Protein AF-A0A2E5PQQ1-F1 (afdb_monomer_lite)

Sequence (112 aa):
MELLFSAWLNAKEIKPPENECAQALNQLSEFRAEAIYGSPLENAWHPSAFYKLIHRMRLLQVIEREFRDKAEDWVFEFVEFKGGRTVAFVGNRIHHESACKGPNAFFVLKKD

pLDDT: mean 83.66, std 16.35, range [35.75, 96.88]

Secondary structure (DSSP, 8-state):
-HHHHHHHHTS-PPPPPSSHHHHHHHHHSSEEEEEE-S-SSGGGGSHHHHHHHHHHHHHTT-EEEEEEEEETTEEEEEEEETTS-EEEEEEETTTBTTTTSS--EEEEEE--

Structure (mmCIF, N/CA/C/O backbone):
data_AF-A0A2E5PQQ1-F1
#
_entry.id   AF-A0A2E5PQQ1-F1
#
loop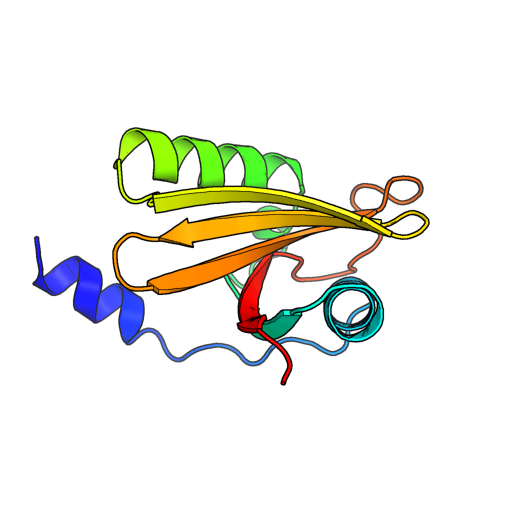_
_atom_site.group_PDB
_atom_site.id
_atom_site.type_symbol
_atom_site.label_atom_id
_atom_site.label_alt_id
_atom_site.label_comp_id
_atom_site.label_asym_id
_atom_site.label_entity_id
_atom_site.label_seq_id
_atom_site.pdbx_PDB_ins_code
_atom_site.Cartn_x
_atom_site.Cartn_y
_atom_site.Cartn_z
_atom_site.occupancy
_atom_site.B_iso_or_equiv
_atom_site.auth_seq_id
_atom_site.auth_comp_id
_atom_site.auth_asym_id
_atom_site.auth_atom_id
_atom_site.pdbx_PDB_model_num
ATOM 1 N N . MET A 1 1 ? -19.668 -9.362 15.544 1.00 44.56 1 MET A N 1
ATOM 2 C CA . MET A 1 1 ? -18.888 -8.474 14.650 1.00 44.56 1 MET A CA 1
ATOM 3 C C . MET A 1 1 ? -17.418 -8.406 15.071 1.00 44.56 1 MET A C 1
ATOM 5 O O . MET A 1 1 ? -16.564 -8.517 14.206 1.00 44.56 1 MET A O 1
ATOM 9 N N . GLU A 1 2 ? -17.112 -8.346 16.374 1.00 38.53 2 GLU A N 1
ATOM 10 C CA . GLU A 1 2 ? -15.732 -8.350 16.911 1.00 38.53 2 GLU A CA 1
ATOM 11 C C . GLU A 1 2 ? -14.917 -9.624 16.615 1.00 38.53 2 GLU A C 1
ATOM 13 O O . GLU A 1 2 ? -13.718 -9.546 16.353 1.00 38.53 2 GLU A O 1
ATOM 18 N N . LEU A 1 3 ? -15.561 -10.798 16.587 1.00 37.53 3 LEU A N 1
ATOM 19 C CA . LEU A 1 3 ? -14.886 -12.085 16.340 1.00 37.53 3 LEU A CA 1
ATOM 20 C C . LEU A 1 3 ? -14.349 -12.242 14.904 1.00 37.53 3 LEU A C 1
ATOM 22 O O . LEU A 1 3 ? -13.351 -12.918 14.684 1.00 37.53 3 LEU A O 1
ATOM 26 N N . LEU A 1 4 ? -14.980 -11.592 13.920 1.00 40.22 4 LEU A N 1
ATOM 27 C CA . LEU A 1 4 ? -14.506 -11.606 12.529 1.00 40.22 4 LEU A CA 1
ATOM 28 C C . LEU A 1 4 ? -13.305 -10.675 12.333 1.00 40.22 4 LEU A C 1
ATOM 30 O O . LEU A 1 4 ? -12.393 -11.007 11.583 1.00 40.22 4 LEU A O 1
ATOM 34 N N . PHE A 1 5 ? -13.289 -9.541 13.040 1.00 43.91 5 PHE A N 1
ATOM 35 C CA . PHE A 1 5 ? -12.182 -8.583 13.018 1.00 43.91 5 PHE A CA 1
ATOM 36 C C . PHE A 1 5 ? -10.917 -9.172 13.656 1.00 43.91 5 PHE A C 1
ATOM 38 O O . PHE A 1 5 ? -9.825 -9.071 13.103 1.00 43.91 5 PHE A O 1
ATOM 45 N N . SER A 1 6 ? -11.077 -9.858 14.789 1.00 35.75 6 SER A N 1
ATOM 46 C CA . SER A 1 6 ? -9.980 -10.524 15.500 1.00 35.75 6 SER A CA 1
ATOM 47 C C . SER A 1 6 ? -9.453 -11.760 14.761 1.00 35.75 6 SER A C 1
ATOM 49 O O . SER A 1 6 ? -8.244 -11.978 14.745 1.00 35.75 6 SER A O 1
ATOM 51 N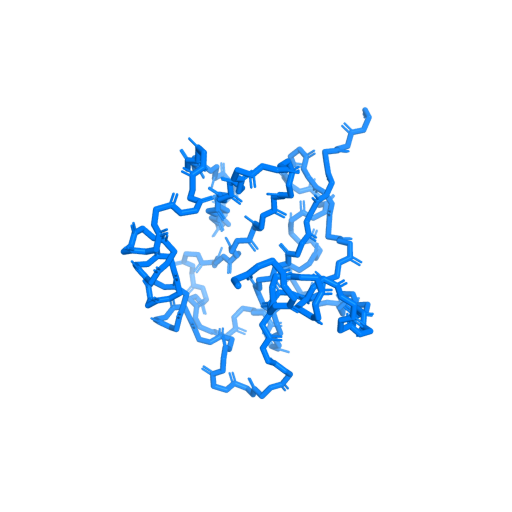 N . ALA A 1 7 ? -10.302 -12.531 14.075 1.00 40.09 7 ALA A N 1
ATOM 52 C CA . ALA A 1 7 ? -9.848 -13.619 13.202 1.00 40.09 7 ALA A CA 1
ATOM 53 C C . ALA A 1 7 ? -9.097 -13.110 11.952 1.00 40.09 7 ALA A C 1
ATOM 55 O O . ALA A 1 7 ? -8.128 -13.738 11.533 1.00 40.09 7 ALA A O 1
ATOM 56 N N . TRP A 1 8 ? -9.489 -11.957 11.394 1.00 45.00 8 TRP A N 1
ATOM 57 C CA . TRP A 1 8 ? -8.750 -11.284 10.313 1.00 45.00 8 TRP A CA 1
ATOM 58 C C . TRP A 1 8 ? -7.359 -10.810 10.755 1.00 45.00 8 TRP A C 1
ATOM 60 O O . TRP A 1 8 ? -6.403 -10.943 9.999 1.00 45.00 8 TRP A O 1
ATOM 70 N N . LEU A 1 9 ? -7.235 -10.300 11.984 1.00 43.72 9 LEU A N 1
ATOM 71 C CA . LEU A 1 9 ? -5.955 -9.877 12.568 1.00 43.72 9 LEU A CA 1
ATOM 72 C C . LEU A 1 9 ? -5.024 -11.051 12.920 1.00 43.72 9 LEU A C 1
ATOM 74 O O . LEU A 1 9 ? -3.815 -10.863 12.963 1.00 43.72 9 LEU A O 1
ATOM 78 N N . ASN A 1 10 ? -5.570 -12.248 13.161 1.00 39.66 10 ASN A N 1
ATOM 79 C CA . ASN A 1 10 ? -4.809 -13.460 13.500 1.00 39.66 10 ASN A CA 1
ATOM 80 C C . ASN A 1 10 ? -4.471 -14.344 12.285 1.00 39.66 10 ASN A C 1
ATOM 82 O O . ASN A 1 10 ? -3.903 -15.428 12.450 1.00 39.66 10 ASN A O 1
ATOM 86 N N . ALA A 1 11 ? -4.807 -13.920 11.062 1.00 50.84 11 ALA A N 1
ATOM 87 C CA . ALA A 1 11 ? -4.263 -14.555 9.870 1.00 50.84 11 ALA A CA 1
ATOM 88 C C . ALA A 1 11 ? -2.737 -14.410 9.918 1.00 50.84 11 ALA A C 1
ATOM 90 O O . ALA A 1 11 ? -2.227 -13.298 10.010 1.00 50.84 11 ALA A O 1
ATOM 91 N N . LYS A 1 12 ? -2.015 -15.538 9.911 1.00 57.94 12 LYS A N 1
ATOM 92 C CA . LYS A 1 12 ? -0.551 -15.576 9.999 1.00 57.94 12 LYS A CA 1
ATOM 93 C C . LYS A 1 12 ? 0.034 -14.647 8.938 1.00 57.94 12 LYS A C 1
ATOM 95 O O . LYS A 1 12 ? -0.034 -14.951 7.748 1.00 57.94 12 LYS A O 1
ATOM 100 N N . GLU A 1 13 ? 0.549 -13.508 9.382 1.00 75.38 13 GLU A N 1
ATOM 101 C CA . GLU A 1 13 ? 0.990 -12.453 8.484 1.00 75.38 13 GLU A CA 1
ATOM 102 C C . GLU A 1 13 ? 2.116 -12.968 7.593 1.00 75.38 13 GLU A C 1
ATOM 104 O O . GLU A 1 13 ? 3.115 -13.528 8.059 1.00 75.38 13 GLU A O 1
ATOM 109 N N . ILE A 1 14 ? 1.918 -12.844 6.283 1.00 83.94 14 ILE A N 1
ATOM 110 C CA . ILE A 1 14 ? 2.900 -13.295 5.306 1.00 83.94 14 ILE A CA 1
ATOM 111 C C . ILE A 1 14 ? 3.963 -12.207 5.218 1.00 83.94 14 ILE A C 1
ATOM 113 O O . ILE A 1 14 ? 3.642 -11.058 4.911 1.00 83.94 14 ILE A O 1
ATOM 117 N N . LYS A 1 15 ? 5.222 -12.574 5.483 1.00 87.19 15 LYS A N 1
ATOM 118 C CA . LYS A 1 15 ? 6.353 -11.647 5.377 1.00 87.19 15 LYS A CA 1
ATOM 119 C C . LYS A 1 15 ? 6.380 -10.984 3.993 1.00 87.19 15 LYS A C 1
ATOM 121 O O . LYS A 1 15 ? 6.083 -11.656 3.000 1.00 87.19 15 LYS A O 1
ATOM 126 N N . PRO A 1 16 ? 6.740 -9.695 3.913 1.00 85.25 16 PRO A N 1
ATOM 127 C CA . PRO A 1 16 ? 6.806 -8.993 2.648 1.00 85.25 16 PRO A CA 1
ATOM 128 C C . PRO A 1 16 ? 7.918 -9.616 1.789 1.00 85.25 16 PRO A C 1
ATOM 130 O O . PRO A 1 16 ? 8.975 -9.969 2.317 1.00 85.25 16 PRO A O 1
ATOM 133 N N . PRO A 1 17 ? 7.686 -9.789 0.479 1.00 85.56 17 PRO A N 1
ATOM 134 C CA . PRO A 1 17 ? 8.701 -10.268 -0.445 1.00 85.56 17 PRO A CA 1
ATOM 135 C C . PRO A 1 17 ? 9.770 -9.193 -0.677 1.00 85.56 17 PRO A C 1
ATOM 137 O O . PRO A 1 17 ? 9.514 -8.000 -0.526 1.00 85.56 17 PRO A O 1
ATOM 140 N N . GLU A 1 18 ? 10.945 -9.601 -1.149 1.00 87.94 18 GLU A N 1
ATOM 141 C CA . GLU A 1 18 ? 11.986 -8.682 -1.630 1.00 87.94 18 GLU A CA 1
ATOM 142 C C . GLU A 1 18 ? 11.738 -8.280 -3.093 1.00 87.94 18 GLU A C 1
ATOM 144 O O . GLU A 1 18 ? 12.571 -8.509 -3.967 1.00 87.94 18 GLU A O 1
ATOM 149 N N . ASN A 1 19 ? 10.565 -7.714 -3.382 1.00 90.50 19 ASN A N 1
ATOM 150 C CA . ASN A 1 19 ? 10.241 -7.230 -4.724 1.00 90.50 19 ASN A CA 1
ATOM 151 C C . ASN A 1 19 ? 10.410 -5.713 -4.862 1.00 90.50 19 ASN A C 1
ATOM 153 O O . ASN A 1 19 ? 10.549 -4.993 -3.872 1.00 90.50 19 ASN A O 1
ATOM 157 N N . GLU A 1 20 ? 10.369 -5.228 -6.105 1.00 92.25 20 GLU A N 1
ATOM 158 C CA . GLU A 1 20 ? 10.608 -3.818 -6.447 1.00 92.25 20 GLU A CA 1
ATOM 159 C C . GLU A 1 20 ? 9.670 -2.870 -5.677 1.00 92.25 20 GLU A C 1
ATOM 161 O O . GLU A 1 20 ? 10.075 -1.785 -5.275 1.00 92.25 20 GLU A O 1
ATOM 166 N N . CYS A 1 21 ? 8.441 -3.297 -5.375 1.00 92.31 21 CYS A N 1
ATOM 167 C CA . CYS A 1 21 ? 7.459 -2.468 -4.676 1.00 92.31 21 CYS A CA 1
ATOM 168 C C . CYS A 1 21 ? 7.682 -2.400 -3.166 1.00 92.31 21 CYS A C 1
ATOM 170 O O . CYS A 1 21 ? 7.580 -1.319 -2.585 1.00 92.31 21 CYS A O 1
ATOM 172 N N . ALA A 1 22 ? 8.038 -3.516 -2.527 1.00 94.25 22 ALA A N 1
ATOM 173 C CA . ALA A 1 22 ? 8.471 -3.504 -1.134 1.00 94.25 22 ALA A CA 1
ATOM 174 C C . ALA A 1 22 ? 9.767 -2.693 -0.974 1.00 94.25 22 ALA A C 1
ATOM 176 O O . ALA A 1 22 ? 9.888 -1.907 -0.036 1.00 94.25 22 ALA A O 1
ATOM 177 N N . GLN A 1 23 ? 10.709 -2.826 -1.914 1.00 95.12 23 GLN A N 1
ATOM 178 C CA . GLN A 1 23 ? 11.954 -2.053 -1.925 1.00 95.12 23 GLN A CA 1
ATOM 179 C C . GLN A 1 23 ? 11.693 -0.554 -2.095 1.00 95.12 23 GLN A C 1
ATOM 181 O O . GLN A 1 23 ? 12.158 0.227 -1.267 1.00 95.12 23 GLN A O 1
ATOM 186 N N . ALA A 1 24 ? 10.896 -0.152 -3.088 1.00 95.06 24 ALA A N 1
ATOM 187 C CA . ALA A 1 24 ? 10.552 1.248 -3.320 1.00 95.06 24 ALA A CA 1
ATOM 188 C C . ALA A 1 24 ? 9.854 1.872 -2.107 1.00 95.06 24 ALA A C 1
ATOM 190 O O . ALA A 1 24 ? 10.237 2.950 -1.663 1.00 95.06 24 ALA A O 1
ATOM 191 N N . LEU A 1 25 ? 8.886 1.173 -1.508 1.00 95.56 25 LEU A N 1
ATOM 192 C CA . LEU A 1 25 ? 8.234 1.621 -0.277 1.00 95.56 25 LEU A CA 1
ATOM 193 C C . LEU A 1 25 ? 9.256 1.807 0.859 1.00 95.56 25 LEU A C 1
ATOM 195 O O . LEU A 1 25 ? 9.297 2.860 1.504 1.00 95.56 25 LEU A O 1
ATOM 199 N N . ASN A 1 26 ? 10.121 0.812 1.067 1.00 96.31 26 ASN A N 1
ATOM 200 C CA . ASN A 1 26 ? 11.140 0.814 2.116 1.00 96.31 26 ASN A CA 1
ATOM 201 C C . ASN A 1 26 ? 12.253 1.845 1.898 1.00 96.31 26 ASN A C 1
ATOM 203 O O . ASN A 1 26 ? 12.896 2.233 2.870 1.00 96.31 26 ASN A O 1
ATOM 207 N N . GLN A 1 27 ? 12.495 2.303 0.675 1.00 96.12 27 GLN A N 1
ATOM 208 C CA . GLN A 1 27 ? 13.565 3.257 0.376 1.00 96.12 27 GLN A CA 1
ATOM 209 C C . GLN A 1 27 ? 13.049 4.688 0.235 1.00 96.12 27 GLN A C 1
ATOM 211 O O . GLN A 1 27 ? 13.686 5.609 0.733 1.00 96.12 27 GLN A O 1
ATOM 216 N N . LEU A 1 28 ? 11.891 4.870 -0.400 1.00 96.69 28 LEU A N 1
ATOM 217 C CA . LEU A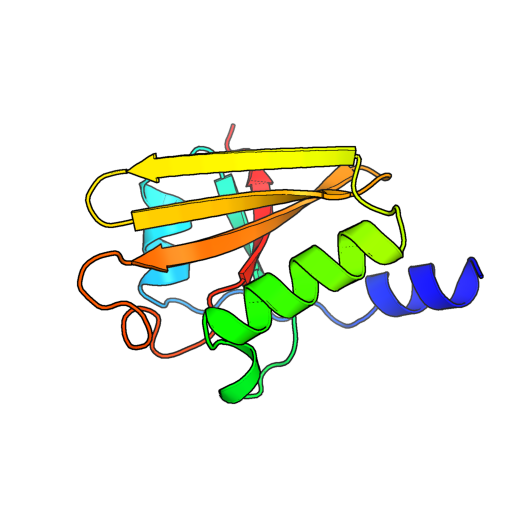 1 28 ? 11.447 6.176 -0.889 1.00 96.69 28 LEU A CA 1
ATOM 218 C C . LEU A 1 28 ? 10.320 6.810 -0.067 1.00 96.69 28 LEU A C 1
ATOM 220 O O . LEU A 1 28 ? 10.037 7.987 -0.253 1.00 96.69 28 LEU A O 1
ATOM 224 N N . SER A 1 29 ? 9.668 6.058 0.824 1.00 95.62 29 SER A N 1
ATOM 225 C CA . SER A 1 29 ? 8.602 6.589 1.688 1.00 95.62 29 SER A CA 1
ATOM 226 C C . SER A 1 29 ? 9.042 6.708 3.151 1.00 95.62 29 SER A C 1
ATOM 228 O O . SER A 1 29 ? 10.054 6.137 3.552 1.00 95.62 29 SER A O 1
ATOM 230 N N . GLU A 1 30 ? 8.247 7.357 4.003 1.00 96.12 30 GLU A N 1
ATOM 231 C CA . GLU A 1 30 ? 8.450 7.334 5.466 1.00 96.12 30 GLU A CA 1
ATOM 232 C C . GLU A 1 30 ? 8.068 5.991 6.122 1.00 96.12 30 GLU A C 1
ATOM 234 O O . GLU A 1 30 ? 8.161 5.840 7.339 1.00 96.12 30 GLU A O 1
ATOM 239 N N . PHE A 1 31 ? 7.623 5.002 5.345 1.00 96.44 31 PHE A N 1
ATOM 240 C CA . PHE A 1 31 ? 7.083 3.740 5.841 1.00 96.44 31 PHE A CA 1
ATOM 241 C C . PHE A 1 31 ? 7.935 2.544 5.416 1.00 96.44 31 PHE A C 1
ATOM 243 O O . PHE A 1 31 ? 8.653 2.587 4.413 1.00 96.44 31 PHE A O 1
ATOM 250 N N . ARG A 1 32 ? 7.855 1.457 6.187 1.00 95.88 32 ARG A N 1
ATOM 251 C CA . ARG A 1 32 ? 8.440 0.153 5.849 1.00 95.88 32 ARG A CA 1
ATOM 252 C C . ARG A 1 32 ? 7.370 -0.933 5.792 1.00 95.88 32 ARG A C 1
ATOM 254 O O . ARG A 1 32 ? 6.469 -0.946 6.629 1.00 95.88 32 ARG A O 1
ATOM 261 N N . ALA A 1 33 ? 7.491 -1.844 4.832 1.00 95.31 33 ALA A N 1
ATOM 262 C CA . ALA A 1 33 ? 6.649 -3.027 4.715 1.00 95.31 33 ALA A CA 1
ATOM 263 C C . ALA A 1 33 ? 6.891 -3.984 5.891 1.00 95.31 33 ALA A C 1
ATOM 265 O O . ALA A 1 33 ? 8.031 -4.341 6.186 1.00 95.31 33 ALA A O 1
ATOM 266 N N . GLU A 1 34 ? 5.811 -4.422 6.529 1.00 94.56 34 GLU A N 1
ATOM 267 C CA . GLU A 1 34 ? 5.824 -5.374 7.645 1.00 94.56 34 GLU A CA 1
ATOM 268 C C . GLU A 1 34 ? 5.261 -6.739 7.235 1.00 94.56 34 GLU A C 1
ATOM 270 O O . GLU A 1 34 ? 5.799 -7.774 7.628 1.00 94.56 34 GLU A O 1
ATOM 275 N N . ALA A 1 35 ? 4.209 -6.741 6.412 1.00 92.44 35 ALA A N 1
ATOM 276 C CA . ALA A 1 35 ? 3.527 -7.937 5.925 1.00 92.44 35 ALA A CA 1
ATOM 277 C C . ALA A 1 35 ? 2.745 -7.646 4.639 1.00 92.44 35 ALA A C 1
ATOM 279 O O . ALA A 1 35 ? 2.427 -6.496 4.344 1.00 92.44 35 ALA A O 1
ATOM 280 N N . ILE A 1 36 ? 2.398 -8.682 3.876 1.00 90.75 36 ILE A N 1
ATOM 281 C CA . ILE A 1 36 ? 1.519 -8.555 2.706 1.00 90.75 36 ILE A CA 1
ATOM 282 C C . ILE A 1 36 ? 0.091 -8.233 3.166 1.00 90.75 36 ILE A C 1
ATOM 284 O O . ILE A 1 36 ? -0.460 -8.916 4.030 1.00 90.75 36 ILE A O 1
ATOM 288 N N . TYR A 1 37 ? -0.531 -7.233 2.541 1.00 88.31 37 TYR A N 1
ATOM 289 C CA . TYR A 1 37 ? -1.961 -6.974 2.664 1.00 88.31 37 TYR A CA 1
ATOM 290 C C . TYR A 1 37 ? -2.713 -7.581 1.474 1.00 88.31 37 TYR A C 1
ATOM 292 O O . TYR A 1 37 ? -2.592 -7.111 0.344 1.00 88.31 37 TYR A O 1
ATOM 300 N N . GLY A 1 38 ? -3.520 -8.613 1.727 1.00 79.00 38 GLY A N 1
ATOM 301 C CA . GLY A 1 38 ? -4.347 -9.270 0.712 1.00 79.00 38 GLY A CA 1
ATOM 302 C C . GLY A 1 38 ? -3.997 -10.742 0.489 1.00 79.00 38 GLY A C 1
ATOM 303 O O . GLY A 1 38 ? -3.397 -11.394 1.338 1.00 79.00 38 GLY A O 1
ATOM 304 N N . SER A 1 39 ? -4.433 -11.284 -0.648 1.00 73.94 39 SER A N 1
ATOM 305 C CA . SER A 1 39 ? -4.235 -12.693 -1.010 1.00 73.94 39 SER A CA 1
ATOM 306 C C . SER A 1 39 ? -2.876 -12.910 -1.694 1.00 73.94 39 SER A C 1
ATOM 308 O O . SER A 1 39 ? -2.444 -12.039 -2.451 1.00 73.94 39 SER A O 1
ATOM 310 N N . PRO A 1 40 ? -2.216 -14.071 -1.512 1.00 67.50 40 PRO A N 1
ATOM 311 C CA . PRO A 1 40 ? -1.008 -14.434 -2.255 1.00 67.50 40 PRO A CA 1
ATOM 312 C C . PRO A 1 40 ? -1.281 -14.855 -3.715 1.00 67.50 40 PRO A C 1
ATOM 314 O O . PRO A 1 40 ? -0.389 -15.374 -4.377 1.00 67.50 40 PRO A O 1
ATOM 317 N N . LEU A 1 41 ? -2.509 -14.691 -4.215 1.00 74.38 41 LEU A N 1
ATOM 318 C CA . LEU A 1 41 ? -2.858 -14.969 -5.608 1.00 74.38 41 LEU A CA 1
ATOM 319 C C . LEU A 1 41 ? -2.507 -13.777 -6.507 1.00 74.38 41 LEU A C 1
ATOM 321 O O . LEU A 1 41 ? -2.826 -12.640 -6.169 1.00 74.38 41 LEU A O 1
ATOM 325 N N . GLU A 1 42 ? -1.936 -14.047 -7.683 1.00 68.00 42 GLU A N 1
ATOM 326 C CA . GLU A 1 42 ? -1.420 -13.017 -8.602 1.00 68.00 42 GLU A CA 1
ATOM 327 C C . GLU A 1 42 ? -2.447 -11.941 -8.977 1.00 68.00 42 GLU A C 1
ATOM 329 O O . GLU A 1 42 ? -2.139 -10.751 -9.016 1.00 68.00 42 GLU A O 1
ATOM 334 N N . ASN A 1 43 ? -3.703 -12.334 -9.200 1.00 72.12 43 ASN A N 1
ATOM 335 C CA . ASN A 1 43 ? -4.776 -11.407 -9.564 1.00 72.12 43 ASN A CA 1
ATOM 336 C C . ASN A 1 43 ? -5.108 -10.386 -8.460 1.00 72.12 43 ASN A C 1
ATOM 338 O O . ASN A 1 43 ? -5.681 -9.335 -8.753 1.00 72.12 43 ASN A O 1
ATOM 342 N N . ALA A 1 44 ? -4.765 -10.679 -7.203 1.00 71.81 44 ALA A N 1
ATOM 343 C CA . ALA A 1 44 ? -4.963 -9.765 -6.086 1.00 71.81 44 ALA A CA 1
ATOM 344 C C . ALA A 1 44 ? -3.956 -8.607 -6.093 1.00 71.81 44 ALA A C 1
ATOM 346 O O . ALA A 1 44 ? -4.195 -7.607 -5.420 1.00 71.81 44 ALA A O 1
ATOM 347 N N . TRP A 1 45 ? -2.868 -8.725 -6.857 1.00 78.81 45 TRP A N 1
ATOM 348 C CA . TRP A 1 45 ? -1.785 -7.739 -6.929 1.00 78.81 45 TRP A CA 1
ATOM 349 C C . TRP A 1 45 ? -1.955 -6.746 -8.084 1.00 78.81 45 TRP A C 1
ATOM 351 O O . TRP A 1 45 ? -1.127 -5.877 -8.338 1.00 78.81 45 TRP A O 1
ATOM 361 N N . HIS A 1 46 ? -3.052 -6.848 -8.825 1.00 78.69 46 HIS A N 1
ATOM 362 C CA . HIS A 1 46 ? -3.329 -5.906 -9.892 1.00 78.69 46 HIS A CA 1
ATOM 363 C C . HIS A 1 46 ? -3.737 -4.533 -9.311 1.00 78.69 46 HIS A C 1
ATOM 365 O O . HIS A 1 46 ? -4.605 -4.495 -8.434 1.00 78.69 46 HIS A O 1
ATOM 371 N N . PRO A 1 47 ? -3.241 -3.387 -9.824 1.00 73.12 47 PRO A N 1
ATOM 372 C CA . PRO A 1 47 ? -3.637 -2.058 -9.336 1.00 73.12 47 PRO A CA 1
ATOM 373 C C . PRO A 1 47 ? -5.160 -1.833 -9.299 1.00 73.12 47 PRO A C 1
ATOM 375 O O . PRO A 1 47 ? -5.702 -1.231 -8.374 1.00 73.12 47 PRO A O 1
ATOM 378 N N . SER A 1 48 ? -5.898 -2.377 -10.272 1.00 79.69 48 SER A N 1
ATOM 379 C CA . SER A 1 48 ? -7.372 -2.320 -10.275 1.00 79.69 48 SER A CA 1
ATOM 380 C C . SER A 1 48 ? -8.032 -3.079 -9.110 1.00 79.69 48 SER A C 1
ATOM 382 O O . SER A 1 48 ? -9.112 -2.685 -8.662 1.00 79.69 48 SER A O 1
ATOM 384 N N . ALA A 1 49 ? -7.402 -4.137 -8.584 1.00 81.12 49 ALA A N 1
ATOM 385 C CA . ALA A 1 49 ? -7.884 -4.847 -7.400 1.00 81.12 49 ALA A CA 1
ATOM 386 C C . ALA A 1 49 ? -7.802 -3.952 -6.154 1.00 81.12 49 ALA A C 1
ATOM 388 O O . ALA A 1 49 ? -8.679 -4.000 -5.293 1.00 81.12 49 ALA A O 1
ATOM 389 N N . PHE A 1 50 ? -6.813 -3.062 -6.095 1.00 81.31 50 PHE A N 1
ATOM 390 C CA . PHE A 1 50 ? -6.595 -2.166 -4.960 1.00 81.31 50 PHE A CA 1
ATOM 391 C C . PHE A 1 50 ? -7.655 -1.097 -4.842 1.00 81.31 50 PHE A C 1
ATOM 393 O O . PHE A 1 50 ? -8.211 -0.901 -3.765 1.00 81.31 50 PHE A O 1
ATOM 400 N N . TYR A 1 51 ? -8.026 -0.475 -5.960 1.00 82.62 51 TYR A N 1
ATOM 401 C CA . TYR A 1 51 ? -9.126 0.485 -5.960 1.00 82.62 51 TYR A CA 1
ATOM 402 C C . TYR A 1 51 ? -10.440 -0.158 -5.502 1.00 82.62 51 TYR A C 1
ATOM 404 O O . TYR A 1 51 ? -11.214 0.477 -4.784 1.00 82.62 51 TYR A O 1
ATOM 412 N N . LYS A 1 52 ? -10.670 -1.438 -5.833 1.00 88.06 52 LYS A N 1
ATOM 413 C CA . LYS A 1 52 ? -11.817 -2.199 -5.313 1.00 88.06 52 LYS A CA 1
ATOM 414 C C . LYS A 1 52 ? -11.714 -2.431 -3.802 1.00 88.06 52 LYS A C 1
ATOM 416 O O . LYS A 1 52 ? -12.726 -2.303 -3.113 1.00 88.06 52 LYS A O 1
ATOM 421 N N . LEU A 1 53 ? -10.524 -2.735 -3.280 1.00 87.56 53 LEU A N 1
ATOM 422 C CA . LEU A 1 53 ? -10.291 -2.910 -1.841 1.00 87.56 53 LEU A CA 1
ATOM 423 C C . LEU A 1 53 ? -10.502 -1.605 -1.066 1.00 87.56 53 LEU A C 1
ATOM 425 O O . LEU A 1 53 ? -11.290 -1.596 -0.124 1.00 87.56 53 LEU A O 1
ATOM 429 N N . ILE A 1 54 ? -9.897 -0.496 -1.501 1.00 89.44 54 ILE A N 1
ATOM 430 C CA . ILE A 1 54 ? -10.083 0.826 -0.880 1.00 89.44 54 ILE A CA 1
ATOM 431 C C . ILE A 1 54 ? -11.561 1.22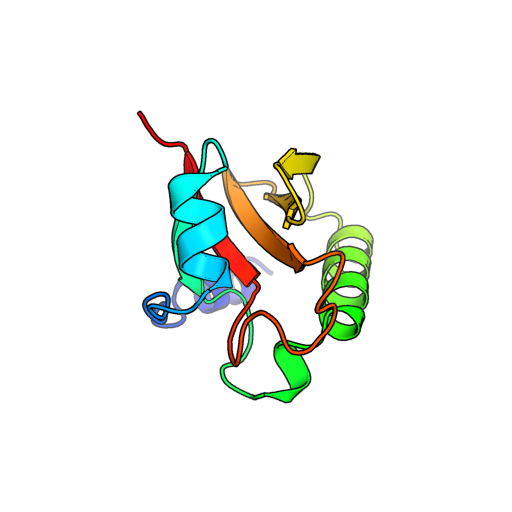6 -0.922 1.00 89.44 54 ILE A C 1
ATOM 433 O O . ILE A 1 54 ? -12.131 1.645 0.086 1.00 89.44 54 ILE A O 1
ATOM 437 N N . HIS A 1 55 ? -12.233 1.032 -2.062 1.00 91.62 55 HIS A N 1
ATOM 438 C CA . HIS A 1 55 ? -13.670 1.281 -2.166 1.00 91.62 55 HIS A CA 1
ATOM 439 C C . HIS A 1 55 ? -14.470 0.439 -1.160 1.00 91.62 55 HIS A C 1
ATOM 441 O O . HIS A 1 55 ? -15.355 0.961 -0.481 1.00 91.62 55 HIS A O 1
ATOM 447 N N . ARG A 1 56 ? -14.132 -0.845 -0.996 1.00 91.00 56 ARG A N 1
ATOM 448 C CA . ARG A 1 56 ? -14.774 -1.709 -0.001 1.00 91.00 56 ARG A CA 1
ATOM 449 C C . ARG A 1 56 ? -14.519 -1.231 1.431 1.00 91.00 56 ARG A C 1
ATOM 451 O O . ARG A 1 56 ? -15.452 -1.244 2.227 1.00 91.00 56 ARG A O 1
ATOM 458 N N . MET A 1 57 ? -13.308 -0.780 1.753 1.00 91.06 57 MET A N 1
ATOM 459 C CA . MET A 1 57 ? -12.973 -0.213 3.067 1.00 91.06 57 MET A CA 1
ATOM 460 C C . MET A 1 57 ? -13.797 1.046 3.371 1.00 91.06 57 MET A C 1
ATOM 462 O O . MET A 1 57 ? -14.312 1.185 4.480 1.00 91.06 57 MET A O 1
ATOM 466 N N . ARG A 1 58 ? -13.991 1.925 2.376 1.00 94.50 58 ARG A N 1
ATOM 467 C CA . ARG A 1 58 ? -14.867 3.106 2.490 1.00 94.50 58 ARG A CA 1
ATOM 468 C C . ARG A 1 58 ? -16.309 2.710 2.786 1.00 94.50 58 ARG A C 1
ATOM 470 O O . ARG A 1 58 ? -16.907 3.254 3.709 1.00 94.50 58 ARG A O 1
ATOM 477 N N . LEU A 1 59 ? -16.849 1.731 2.054 1.00 95.88 59 LEU A N 1
ATOM 478 C CA . LEU A 1 59 ? -18.210 1.223 2.280 1.00 95.88 59 LEU A CA 1
ATOM 479 C C . LEU A 1 59 ? -18.389 0.623 3.681 1.00 95.88 59 LEU A C 1
ATOM 481 O O . LEU A 1 59 ? -19.457 0.753 4.270 1.00 95.88 59 LEU A O 1
ATOM 485 N N . LEU A 1 60 ? -17.349 -0.018 4.215 1.00 94.19 60 LEU A N 1
ATOM 486 C CA . LEU A 1 60 ? -17.344 -0.571 5.570 1.00 94.19 60 LEU A CA 1
ATOM 487 C C . LEU A 1 60 ? -17.067 0.484 6.655 1.00 94.19 60 LEU A C 1
ATOM 489 O O . LEU A 1 60 ? -17.128 0.155 7.835 1.00 94.19 60 LEU A O 1
ATOM 493 N N . GLN A 1 61 ? -16.761 1.730 6.276 1.00 94.94 61 GLN A N 1
ATOM 494 C CA . GLN A 1 61 ? -16.474 2.849 7.182 1.00 94.94 61 GLN A CA 1
ATOM 495 C C . GLN A 1 61 ? -15.336 2.575 8.184 1.00 94.94 61 GLN A C 1
ATOM 497 O O . GLN A 1 61 ? -15.315 3.140 9.282 1.00 94.94 61 GLN A O 1
ATOM 502 N N . VAL A 1 62 ? -14.373 1.733 7.794 1.00 94.12 62 VAL A N 1
ATOM 503 C CA . VAL A 1 62 ? -13.224 1.334 8.633 1.00 94.12 62 VAL A CA 1
ATOM 504 C C . VAL A 1 62 ? -12.007 2.245 8.478 1.00 94.12 62 VAL A C 1
ATOM 506 O O . VAL A 1 62 ? -11.033 2.084 9.202 1.00 94.12 62 VAL A O 1
ATOM 509 N N . ILE A 1 63 ? -12.049 3.185 7.535 1.00 95.81 63 ILE A N 1
ATOM 510 C CA . ILE A 1 63 ? -10.963 4.129 7.268 1.00 95.81 63 ILE A CA 1
ATOM 511 C C . ILE A 1 63 ? -11.019 5.273 8.282 1.00 95.81 63 ILE A C 1
ATOM 513 O O . ILE A 1 63 ? -12.070 5.893 8.451 1.00 95.81 63 ILE A O 1
ATOM 517 N N . GLU A 1 64 ? -9.886 5.545 8.924 1.00 96.88 64 GLU A N 1
ATOM 518 C CA . GLU A 1 64 ? -9.641 6.761 9.706 1.00 96.88 64 GLU A CA 1
ATOM 519 C C . GLU A 1 64 ? -9.086 7.864 8.798 1.00 96.88 64 GLU A C 1
ATOM 521 O O . GLU A 1 64 ? -9.599 8.983 8.776 1.00 96.88 64 GLU A O 1
ATOM 526 N N . ARG A 1 65 ? -8.076 7.533 7.984 1.00 96.50 65 ARG A N 1
ATOM 527 C CA . ARG A 1 65 ? -7.401 8.489 7.103 1.00 96.50 65 ARG A CA 1
ATOM 528 C C . ARG A 1 65 ? -6.941 7.832 5.807 1.00 96.50 65 ARG A C 1
ATOM 530 O O . ARG A 1 65 ? -6.477 6.697 5.802 1.00 96.50 65 ARG A O 1
ATOM 537 N N . GLU A 1 66 ? -7.018 8.580 4.710 1.00 96.12 66 GLU A N 1
ATOM 538 C CA . GLU A 1 66 ? -6.365 8.237 3.443 1.00 96.12 66 GLU A CA 1
ATOM 539 C C . GLU A 1 66 ? -5.398 9.355 3.071 1.00 96.12 66 GLU A C 1
ATOM 541 O O . GLU A 1 66 ? -5.719 10.539 3.218 1.00 96.12 66 GLU A O 1
ATOM 546 N N . PHE A 1 67 ? -4.215 9.001 2.587 1.00 95.88 67 PHE A N 1
ATOM 547 C CA . PHE A 1 67 ? -3.267 9.969 2.051 1.00 95.88 67 PHE A CA 1
ATOM 548 C C . PHE A 1 67 ? -2.400 9.329 0.977 1.00 95.88 67 PHE A C 1
ATOM 550 O O . PHE A 1 67 ? -2.254 8.112 0.910 1.00 95.88 67 PHE A O 1
ATOM 557 N N . ARG A 1 68 ? -1.836 10.169 0.115 1.00 94.69 68 ARG A N 1
ATOM 558 C CA . ARG A 1 68 ? -1.016 9.740 -1.012 1.00 94.69 68 ARG A CA 1
ATOM 559 C C . ARG A 1 68 ? 0.340 10.407 -0.932 1.00 94.69 68 ARG A C 1
ATOM 561 O O . ARG A 1 68 ? 0.405 11.616 -0.721 1.00 94.69 68 ARG A O 1
ATOM 568 N N . ASP A 1 69 ? 1.375 9.630 -1.198 1.00 94.25 69 ASP A N 1
ATOM 569 C CA . ASP A 1 69 ? 2.731 10.115 -1.408 1.00 94.25 69 ASP A CA 1
ATOM 570 C C . ASP A 1 69 ? 3.244 9.709 -2.796 1.00 94.25 69 ASP A C 1
ATOM 572 O O . ASP A 1 69 ? 2.721 8.784 -3.437 1.00 94.25 69 ASP A O 1
ATOM 576 N N . LYS A 1 70 ? 4.232 10.447 -3.297 1.00 93.56 70 LYS A N 1
ATOM 577 C CA . LYS A 1 70 ? 4.875 10.202 -4.586 1.00 93.56 70 LYS A CA 1
ATOM 578 C C . LYS A 1 70 ? 6.354 10.534 -4.490 1.00 93.56 70 LYS A C 1
ATOM 580 O O . LYS A 1 70 ? 6.711 11.657 -4.147 1.00 93.56 70 LYS A O 1
ATOM 585 N N . ALA A 1 71 ? 7.185 9.595 -4.914 1.00 94.50 71 ALA A N 1
ATOM 586 C CA . ALA A 1 71 ? 8.620 9.785 -5.030 1.00 94.50 71 ALA A CA 1
ATOM 587 C C . ALA A 1 71 ? 9.086 9.150 -6.336 1.00 94.50 71 ALA A C 1
ATOM 589 O O . ALA A 1 71 ? 8.758 7.998 -6.611 1.00 94.50 71 ALA A O 1
ATOM 590 N N . GLU A 1 72 ? 9.826 9.909 -7.144 1.00 92.50 72 GLU A N 1
ATOM 591 C CA . GLU A 1 72 ? 10.267 9.468 -8.471 1.00 92.50 72 GLU A CA 1
ATOM 592 C C . GLU A 1 72 ? 9.073 8.972 -9.321 1.00 92.50 72 GLU A C 1
ATOM 594 O O . GLU A 1 72 ? 8.052 9.660 -9.444 1.00 92.50 72 GLU A O 1
ATOM 599 N N . ASP A 1 73 ? 9.177 7.765 -9.878 1.00 92.56 73 ASP A N 1
ATOM 600 C CA . ASP A 1 73 ? 8.123 7.107 -10.650 1.00 92.56 73 ASP A CA 1
ATOM 601 C C . ASP A 1 73 ? 7.147 6.298 -9.786 1.00 92.56 73 ASP A C 1
ATOM 603 O O . ASP A 1 73 ? 6.247 5.640 -10.316 1.00 92.56 73 ASP A O 1
ATOM 607 N N . TRP A 1 74 ? 7.277 6.352 -8.462 1.00 93.19 74 TRP A N 1
ATOM 608 C CA . TRP A 1 74 ? 6.484 5.567 -7.525 1.00 93.19 74 TRP A CA 1
ATOM 609 C C . TRP A 1 74 ? 5.324 6.363 -6.931 1.00 93.19 74 TRP A C 1
ATOM 611 O O . TRP A 1 74 ? 5.397 7.571 -6.683 1.00 93.19 74 TRP A O 1
ATOM 621 N N . VAL A 1 75 ? 4.219 5.659 -6.702 1.00 92.62 75 VAL A N 1
ATOM 622 C CA . VAL A 1 75 ? 3.027 6.170 -6.027 1.00 92.62 75 VAL A CA 1
ATOM 623 C C . VAL A 1 75 ? 2.715 5.256 -4.856 1.00 92.62 75 VAL A C 1
ATOM 625 O O . VAL A 1 75 ? 2.641 4.037 -5.019 1.00 92.62 75 VAL A O 1
ATOM 628 N N . PHE A 1 76 ? 2.484 5.866 -3.701 1.00 93.75 76 PHE A N 1
ATOM 629 C CA . PHE A 1 76 ? 2.120 5.179 -2.472 1.00 93.75 76 PHE A CA 1
ATOM 630 C C . PHE A 1 76 ? 0.766 5.711 -1.999 1.00 93.75 76 PHE A C 1
ATOM 632 O O . PHE A 1 76 ? 0.627 6.895 -1.691 1.00 93.75 76 PHE A O 1
ATOM 639 N N . GLU A 1 77 ? -0.248 4.852 -1.976 1.00 94.56 77 GLU A N 1
ATOM 640 C CA . GLU A 1 77 ? -1.566 5.164 -1.419 1.00 94.56 77 GLU A CA 1
ATOM 641 C C . GLU A 1 77 ? -1.660 4.536 -0.036 1.00 94.56 77 GLU A C 1
ATOM 643 O O . GLU A 1 77 ? -1.596 3.313 0.100 1.00 94.56 77 GLU A O 1
ATOM 648 N N . PHE A 1 78 ? -1.827 5.356 0.988 1.00 95.94 78 PHE A N 1
ATOM 649 C CA . PHE A 1 78 ? -1.916 4.908 2.366 1.00 95.94 78 PHE A CA 1
ATOM 650 C C . PHE A 1 78 ? -3.352 4.979 2.863 1.00 95.94 78 PHE A C 1
ATOM 652 O O . PHE A 1 78 ? -4.047 5.981 2.675 1.00 95.94 78 PHE A O 1
ATOM 659 N N . VAL A 1 79 ? -3.770 3.915 3.539 1.00 96.44 79 VAL A N 1
ATOM 660 C CA . VAL A 1 79 ? -5.050 3.828 4.237 1.00 96.44 79 VAL A CA 1
ATOM 661 C C . VAL A 1 79 ? -4.779 3.446 5.682 1.00 96.44 79 VAL A C 1
ATOM 663 O O . VAL A 1 79 ? -4.314 2.344 5.971 1.00 96.44 79 VAL A O 1
ATOM 666 N N . GLU A 1 80 ? -5.085 4.363 6.587 1.00 96.38 80 GLU A N 1
ATOM 667 C CA . GLU A 1 80 ? -5.067 4.140 8.026 1.00 96.38 80 GLU A CA 1
ATOM 668 C C . GLU A 1 80 ? -6.455 3.678 8.475 1.00 96.38 80 GLU A C 1
ATOM 670 O O . GLU A 1 80 ? -7.469 4.326 8.194 1.00 96.38 80 GLU A O 1
ATOM 675 N N . PHE A 1 81 ? -6.514 2.534 9.151 1.00 93.81 81 PHE A N 1
ATOM 676 C CA . PHE A 1 81 ? -7.748 2.000 9.708 1.00 93.81 81 PHE A CA 1
ATOM 677 C C . PHE A 1 81 ? -8.038 2.588 11.084 1.00 93.81 81 PHE A C 1
ATOM 679 O O . PHE A 1 81 ? -7.137 2.815 11.893 1.00 93.81 81 PHE A O 1
ATOM 686 N N . LYS A 1 82 ? -9.327 2.700 11.403 1.00 90.12 82 LYS A N 1
ATOM 687 C CA . LYS A 1 82 ? -9.808 2.879 12.775 1.00 90.12 82 LYS A CA 1
ATOM 688 C C . LYS A 1 82 ? -9.275 1.726 13.629 1.00 90.12 82 LYS A C 1
ATOM 690 O O . LYS A 1 82 ? -9.647 0.575 13.412 1.00 90.12 82 LYS A O 1
ATOM 695 N N . GLY A 1 83 ? -8.366 2.028 14.555 1.00 85.12 83 GLY A N 1
ATOM 696 C CA . GLY A 1 83 ? -7.604 1.027 15.316 1.00 85.12 83 GLY A CA 1
ATOM 697 C C . GLY A 1 83 ? -6.095 1.014 15.035 1.00 85.12 83 GLY A C 1
ATOM 698 O O . GLY A 1 83 ? -5.385 0.218 15.642 1.00 85.12 83 GLY A O 1
ATOM 699 N N . GLY A 1 84 ? -5.594 1.892 14.158 1.00 87.19 84 GLY A N 1
ATOM 700 C CA . GLY A 1 84 ? -4.177 2.276 14.089 1.00 87.19 84 GLY A CA 1
ATOM 701 C C . GLY A 1 84 ? -3.290 1.461 13.146 1.00 87.19 84 GLY A C 1
ATOM 702 O O . GLY A 1 84 ? -2.098 1.738 13.041 1.00 87.19 84 GLY A O 1
ATOM 703 N N . ARG A 1 85 ? -3.829 0.468 12.427 1.00 92.69 85 ARG A N 1
ATOM 704 C CA . ARG A 1 85 ? -3.067 -0.216 11.366 1.00 92.69 85 ARG A CA 1
ATOM 705 C C . ARG A 1 85 ? -3.082 0.607 10.084 1.00 92.69 85 ARG A C 1
ATOM 707 O O . ARG A 1 85 ? -4.132 1.108 9.694 1.00 92.69 85 ARG A O 1
ATOM 714 N N . THR A 1 86 ? -1.944 0.663 9.399 1.00 95.88 86 THR A N 1
ATOM 715 C CA . THR A 1 86 ? -1.819 1.326 8.096 1.00 95.88 86 THR A CA 1
ATOM 716 C C . THR A 1 86 ? -1.499 0.305 7.011 1.00 95.88 86 THR A C 1
ATOM 718 O O . THR A 1 86 ? -0.680 -0.595 7.207 1.00 95.88 86 THR A O 1
ATOM 721 N N . VAL A 1 87 ? -2.153 0.451 5.862 1.00 95.06 87 VAL A N 1
ATOM 722 C CA . VAL A 1 87 ? -1.867 -0.297 4.637 1.00 95.06 87 VAL A CA 1
ATOM 723 C C . VAL A 1 87 ? -1.335 0.666 3.587 1.00 95.06 87 VAL A C 1
ATOM 725 O O . VAL A 1 87 ? -1.914 1.731 3.385 1.00 95.06 87 VAL A O 1
ATOM 728 N N . ALA A 1 88 ? -0.265 0.279 2.901 1.00 94.88 88 ALA A N 1
ATOM 729 C CA . ALA A 1 88 ? 0.250 0.969 1.728 1.00 94.88 88 ALA A CA 1
ATOM 730 C C . ALA A 1 88 ? -0.035 0.148 0.470 1.00 94.88 88 ALA A C 1
ATOM 732 O O . ALA A 1 88 ? 0.330 -1.026 0.408 1.00 94.88 88 ALA A O 1
ATOM 733 N N . PHE A 1 89 ? -0.635 0.770 -0.539 1.00 92.88 89 PHE A N 1
ATOM 734 C CA . PHE A 1 89 ? -0.727 0.250 -1.898 1.00 92.88 89 PHE A CA 1
ATOM 735 C C . PHE A 1 89 ? 0.320 0.956 -2.759 1.00 92.88 89 PHE A C 1
ATOM 737 O O . PHE A 1 89 ? 0.364 2.185 -2.817 1.00 92.88 89 PHE A O 1
ATOM 744 N N . VAL A 1 90 ? 1.167 0.175 -3.417 1.00 92.25 90 VAL A N 1
ATOM 745 C CA . VAL A 1 90 ? 2.330 0.643 -4.167 1.00 92.25 90 VAL A CA 1
ATOM 746 C C . VAL A 1 90 ? 2.073 0.471 -5.658 1.00 92.25 90 VAL A C 1
ATOM 748 O O . VAL A 1 90 ? 1.650 -0.592 -6.117 1.00 92.25 90 VAL A O 1
ATOM 751 N N . GLY A 1 91 ? 2.343 1.520 -6.426 1.00 89.50 91 GLY A N 1
ATOM 752 C CA . GLY A 1 91 ? 2.279 1.505 -7.882 1.00 89.50 91 GLY A CA 1
ATOM 753 C C . GLY A 1 91 ? 3.471 2.218 -8.505 1.00 89.50 91 GLY A C 1
ATOM 754 O O . GLY A 1 91 ? 4.110 3.054 -7.870 1.00 89.50 91 GLY A O 1
ATOM 755 N N . ASN A 1 92 ? 3.744 1.910 -9.771 1.00 90.06 92 ASN A N 1
ATOM 756 C CA . ASN A 1 92 ? 4.750 2.594 -10.577 1.00 90.06 92 ASN A CA 1
ATOM 757 C C . ASN A 1 92 ? 4.077 3.260 -11.787 1.00 90.06 92 ASN A C 1
ATOM 759 O O . ASN A 1 92 ? 3.211 2.665 -12.429 1.00 90.06 92 ASN A O 1
ATOM 763 N N . ARG A 1 93 ? 4.451 4.498 -12.103 1.00 83.81 93 ARG A N 1
ATOM 764 C CA . ARG A 1 93 ? 3.820 5.307 -13.158 1.00 83.81 93 ARG A CA 1
ATOM 765 C C . ARG A 1 93 ? 4.260 4.926 -14.569 1.00 83.81 93 ARG A C 1
ATOM 767 O O . ARG A 1 93 ? 3.542 5.264 -15.502 1.00 83.81 93 ARG A O 1
ATOM 774 N N . ILE A 1 94 ? 5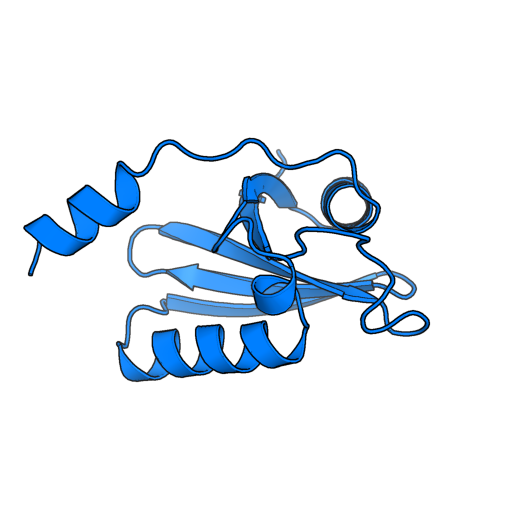.404 4.260 -14.718 1.00 82.12 94 ILE A N 1
ATOM 775 C CA . ILE A 1 94 ? 5.957 3.827 -16.009 1.00 82.12 94 ILE A CA 1
ATOM 776 C C . ILE A 1 94 ? 5.574 2.373 -16.280 1.00 82.12 94 ILE A C 1
ATOM 778 O O . ILE A 1 94 ? 5.094 2.033 -17.358 1.00 82.12 94 ILE A O 1
ATOM 782 N N . HIS A 1 95 ? 5.766 1.510 -15.284 1.00 75.44 95 HIS A N 1
ATOM 783 C CA . HIS A 1 95 ? 5.600 0.064 -15.427 1.00 75.44 95 HIS A CA 1
ATOM 784 C C . HIS A 1 95 ? 4.233 -0.448 -14.950 1.00 75.44 95 HIS A C 1
ATOM 786 O O . HIS A 1 95 ? 3.989 -1.649 -15.033 1.00 75.44 95 HIS A O 1
ATOM 792 N N . HIS A 1 96 ? 3.354 0.447 -14.475 1.00 68.50 96 HIS A N 1
ATOM 793 C CA . HIS A 1 96 ? 1.964 0.210 -14.064 1.00 68.50 96 HIS A CA 1
ATOM 794 C C . HIS A 1 96 ? 1.747 -1.111 -13.305 1.00 68.50 96 HIS A C 1
ATOM 796 O O . HIS A 1 96 ? 1.858 -1.152 -12.081 1.00 68.50 96 HIS A O 1
ATOM 802 N N . GLU A 1 97 ? 1.420 -2.176 -14.038 1.00 60.81 97 GLU A N 1
ATOM 803 C CA . GLU A 1 97 ? 0.974 -3.477 -13.536 1.00 60.81 97 GLU A CA 1
ATOM 804 C C . GLU A 1 97 ? 2.123 -4.485 -13.370 1.00 60.81 97 GLU A C 1
ATOM 806 O O . GLU A 1 97 ? 2.028 -5.391 -12.546 1.00 60.81 97 GLU A O 1
ATOM 811 N N . SER A 1 98 ? 3.232 -4.328 -14.102 1.00 64.56 98 SER A N 1
ATOM 812 C CA . SER A 1 98 ? 4.345 -5.289 -14.105 1.00 64.56 98 SER A CA 1
ATOM 813 C C . SER A 1 98 ? 5.467 -4.951 -13.127 1.00 64.56 98 SER A C 1
ATOM 815 O O . SER A 1 98 ? 6.384 -5.753 -12.966 1.00 64.56 98 SER A O 1
ATOM 817 N N . ALA A 1 99 ? 5.420 -3.777 -12.491 1.00 68.62 99 ALA A N 1
ATOM 818 C CA . ALA A 1 99 ? 6.520 -3.271 -11.668 1.00 68.62 99 ALA A CA 1
ATOM 819 C C . ALA A 1 99 ? 6.849 -4.203 -10.494 1.00 68.62 99 ALA A C 1
ATOM 821 O O . ALA A 1 99 ? 7.994 -4.534 -10.237 1.00 68.62 99 ALA A O 1
ATOM 822 N N . CYS A 1 100 ? 5.832 -4.696 -9.790 1.00 78.69 100 CYS A N 1
ATOM 823 C CA . CYS A 1 100 ? 6.061 -5.392 -8.528 1.00 78.69 100 CYS A CA 1
ATOM 824 C C . CYS A 1 100 ? 6.413 -6.874 -8.683 1.00 78.69 100 CYS A C 1
ATOM 826 O O . CYS A 1 100 ? 6.832 -7.475 -7.695 1.00 78.69 100 CYS A O 1
ATOM 828 N N . LYS A 1 101 ? 6.197 -7.474 -9.872 1.00 81.88 101 LYS A N 1
ATOM 829 C CA . LYS A 1 101 ? 6.305 -8.930 -10.130 1.00 81.88 101 LYS A CA 1
ATOM 830 C C . LYS A 1 101 ? 5.848 -9.763 -8.923 1.00 81.88 101 LYS A C 1
ATOM 832 O O . LYS A 1 101 ? 6.595 -10.593 -8.409 1.00 81.88 101 LYS A O 1
ATOM 837 N N . GLY A 1 102 ? 4.672 -9.449 -8.381 1.00 86.19 102 GLY A N 1
ATOM 838 C CA . GLY A 1 102 ? 4.323 -9.900 -7.041 1.00 86.19 102 GLY A CA 1
ATOM 839 C C . GLY A 1 102 ? 3.406 -8.946 -6.276 1.00 86.19 102 GLY A C 1
ATOM 840 O O . GLY A 1 102 ? 2.885 -7.993 -6.859 1.00 86.19 102 GLY A O 1
ATOM 841 N N . PRO A 1 103 ? 3.265 -9.173 -4.956 1.00 89.12 103 PRO A N 1
ATOM 842 C CA . PRO A 1 103 ? 2.505 -8.327 -4.047 1.00 89.12 103 PRO A CA 1
ATOM 843 C C . PRO A 1 103 ? 2.904 -6.857 -4.101 1.00 89.12 103 PRO A C 1
ATOM 845 O O . PRO A 1 103 ? 4.077 -6.510 -4.203 1.00 89.12 103 PRO A O 1
ATOM 848 N N . ASN A 1 104 ? 1.921 -5.986 -3.955 1.00 90.50 104 ASN A N 1
ATOM 849 C CA . ASN A 1 104 ? 2.100 -4.539 -4.018 1.00 90.50 104 ASN A CA 1
ATOM 850 C C . ASN A 1 104 ? 1.225 -3.788 -3.018 1.00 90.50 104 ASN A C 1
ATOM 852 O O . ASN A 1 104 ? 1.090 -2.573 -3.095 1.00 90.50 104 ASN A O 1
ATOM 856 N N . ALA A 1 105 ? 0.634 -4.513 -2.074 1.00 91.88 105 ALA A N 1
ATOM 857 C CA . ALA A 1 105 ? -0.051 -3.950 -0.931 1.00 91.88 105 ALA A CA 1
ATOM 858 C C . ALA A 1 105 ? 0.540 -4.559 0.331 1.00 91.88 105 ALA A C 1
ATOM 860 O O . ALA A 1 105 ? 0.726 -5.777 0.417 1.00 91.88 105 ALA A O 1
ATOM 861 N N . PHE A 1 106 ? 0.831 -3.707 1.305 1.00 93.00 106 PHE A N 1
ATOM 862 C CA . PHE A 1 106 ? 1.553 -4.094 2.505 1.00 93.00 106 PHE A CA 1
ATOM 863 C C . PHE A 1 106 ? 0.916 -3.468 3.734 1.00 93.00 106 PHE A C 1
ATOM 865 O O . PHE A 1 106 ? 0.519 -2.306 3.703 1.00 93.00 106 PHE A O 1
ATOM 872 N N . PHE A 1 107 ? 0.865 -4.213 4.831 1.00 94.31 107 PHE A N 1
ATOM 873 C CA . PHE A 1 107 ? 0.831 -3.591 6.146 1.00 94.31 107 PHE A CA 1
ATOM 874 C C . PHE A 1 107 ? 2.161 -2.883 6.383 1.00 94.31 107 PHE A C 1
ATOM 876 O O . PHE A 1 107 ? 3.216 -3.408 6.007 1.00 94.31 107 PHE A O 1
ATOM 883 N N . VAL A 1 108 ? 2.106 -1.687 6.967 1.00 96.31 108 VAL A N 1
ATOM 884 C CA . VAL A 1 108 ? 3.284 -0.838 7.129 1.00 96.31 108 VAL A CA 1
ATOM 885 C C . VAL A 1 108 ? 3.420 -0.260 8.525 1.00 96.31 108 VAL A C 1
ATOM 887 O O . VAL A 1 108 ? 2.433 0.005 9.212 1.00 96.31 108 VAL A O 1
ATOM 890 N N . LEU A 1 109 ? 4.669 0.019 8.883 1.00 95.50 109 LEU A N 1
ATOM 891 C CA . LEU A 1 109 ? 5.045 0.794 10.058 1.00 95.50 109 LEU A CA 1
ATOM 892 C C . LEU A 1 109 ? 5.761 2.065 9.617 1.00 95.50 109 LEU A C 1
ATOM 894 O O . LEU A 1 109 ? 6.512 2.048 8.637 1.00 95.50 109 LEU A O 1
ATOM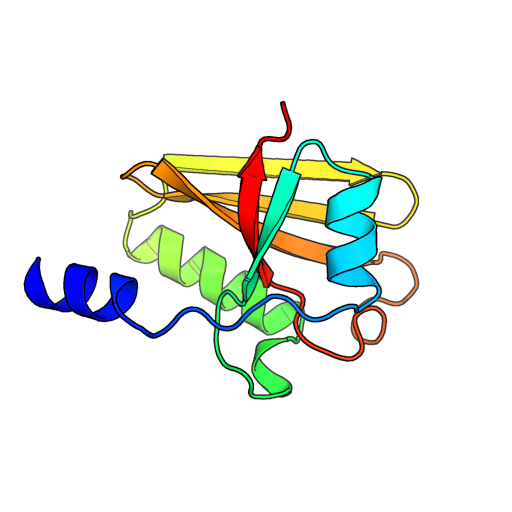 898 N N . LYS A 1 110 ? 5.543 3.162 10.346 1.00 94.81 110 LYS A N 1
ATOM 899 C CA . LYS A 1 110 ? 6.337 4.375 10.158 1.00 94.81 110 LYS A CA 1
ATOM 900 C C . LYS A 1 110 ? 7.788 4.088 10.565 1.00 94.81 110 LYS A C 1
ATOM 902 O O . LYS A 1 110 ? 8.022 3.346 11.519 1.00 94.81 110 LYS A O 1
ATOM 907 N N . LYS A 1 111 ? 8.747 4.608 9.803 1.00 94.69 111 LYS A N 1
ATOM 908 C CA . LYS A 1 111 ? 10.171 4.577 10.153 1.00 94.69 111 LYS A CA 1
ATOM 909 C C . LYS A 1 111 ? 10.436 5.562 11.292 1.00 94.69 111 LYS A C 1
ATOM 911 O O . LYS A 1 111 ? 9.741 6.573 11.393 1.00 94.69 111 LYS A O 1
ATOM 916 N N . ASP A 1 112 ? 11.415 5.221 12.123 1.00 86.19 112 ASP A N 1
ATOM 917 C CA . ASP A 1 112 ? 11.910 6.083 13.200 1.00 86.19 112 ASP A CA 1
ATOM 918 C C . ASP A 1 112 ? 12.684 7.288 12.644 1.00 86.19 112 ASP A C 1
ATOM 920 O O . ASP A 1 112 ? 13.379 7.113 11.611 1.00 86.19 112 ASP A O 1
#

Radius of gyration: 13.37 Å; chains: 1; bounding box: 32×26×33 Å

Foldseek 3Di:
DVVVVVVVVPPPFAADDPFQQQVCCCPPHQKHFGGFDDDQDLVCQAPVVVVVVVVVCVVVVQFPDWDWDDDDQKIWIWTAGPVGKIKIAIAGNPCGGPRGVGGRIGTIDGHD